Protein AF-A0A969DWD5-F1 (afdb_monomer)

Radius of gyration: 22.66 Å; Cα contacts (8 Å, |Δi|>4): 301; chains: 1; bounding box: 68×33×60 Å

Foldseek 3Di:
DCPVQVVVCVVVPDPHDDDDDDQPPPDFLAVCAVVPCQQANCCPPNDDHPPHPPLVVVVSVPLAAAVAEDEQEELAADDDVQLVPLEFFAAEPQCRPPGRLHRPPQQPADPVRHRPDDRCPSNVVVCQAAGATRPNYHYGHSRNRYHYHHYRHDDHPVVVVVVVVD

Mean predicted aligned error: 10.98 Å

pLDDT: mean 84.95, std 15.45, range [41.16, 98.5]

Solvent-accessible surface area (backbone atoms only — not comparable to full-atom values): 9609 Å² total; per-residue (Å²): 120,61,68,61,29,52,52,49,40,76,63,68,83,42,98,71,69,71,66,81,77,86,71,81,82,81,78,75,53,24,75,45,42,86,72,40,35,64,42,59,21,84,30,63,98,78,45,64,61,74,62,47,70,53,40,71,68,46,47,75,76,50,39,65,39,72,88,43,74,46,76,46,80,27,51,9,38,68,92,43,82,53,42,70,77,34,60,48,84,30,37,15,80,93,36,79,88,81,31,44,2,41,57,83,79,61,59,40,50,48,100,85,68,48,77,75,44,77,72,52,64,24,37,52,53,49,34,51,45,24,11,34,70,70,75,63,47,59,43,57,23,73,25,41,36,34,27,35,31,21,26,17,71,64,74,56,71,80,57,53,60,61,66,73,73,113

Nearest PDB structures (foldseek):
  8ehe-assembly1_A  TM=8.594E-01  e=5.662E-14  Tannerella forsythia
  3vv3-assembly1_A  TM=7.202E-01  e=2.078E-08  Pseudoalteromonas sp. SM9913
  7w2a-assembly2_B  TM=7.228E-01  e=7.197E-08  Burkholderia gladioli pv. gladioli
  3lpc-assembly1_A  TM=7.502E-01  e=2.799E-06  Dichelobacter nodosus
  3lpd-assembly1_A  TM=7.245E-01  e=2.019E-06  Dichelobacter nodosus VCS1703A

Secondary structure (DSSP, 8-state):
-HHHHHHHHHTTS-S---------------TTGGG-TTT--SSGGGPPTT-S--HHHHHTT----TT-EEEEEES-----GGGTT-B---B-TTSTTT--SS-----EE-TTS-EEE-S-HHHHHHHHHHPPSSSSSS---SSTTSEEEEEE-PPPHHHHHHHTT-

Structure (mmCIF, N/CA/C/O backbone):
data_AF-A0A969DWD5-F1
#
_entry.id   AF-A0A969DWD5-F1
#
loop_
_atom_site.group_PDB
_atom_site.id
_atom_site.type_symbol
_atom_site.label_atom_id
_atom_site.label_alt_id
_atom_site.label_comp_id
_atom_site.label_asym_id
_atom_site.label_entity_id
_atom_site.label_seq_id
_atom_site.pdbx_PDB_ins_code
_atom_site.Cartn_x
_atom_site.Cartn_y
_atom_site.Cartn_z
_atom_site.occupancy
_atom_site.B_iso_or_equiv
_atom_site.auth_seq_id
_atom_site.auth_comp_id
_atom_site.auth_asym_id
_atom_site.auth_atom_id
_atom_site.pdbx_PDB_model_num
ATOM 1 N N . MET A 1 1 ? -23.999 -13.799 18.480 1.00 55.19 1 MET A N 1
ATOM 2 C CA . MET A 1 1 ? -23.892 -12.365 18.829 1.00 55.19 1 MET A CA 1
ATOM 3 C C . MET A 1 1 ? -25.252 -11.666 18.906 1.00 55.19 1 MET A C 1
ATOM 5 O O . MET A 1 1 ? -25.492 -10.986 19.887 1.00 55.19 1 MET A O 1
ATOM 9 N N . PHE A 1 2 ? -26.191 -11.904 17.980 1.00 71.50 2 PHE A N 1
ATOM 10 C CA . PHE A 1 2 ? -27.526 -11.264 17.999 1.00 71.50 2 PHE A CA 1
ATOM 11 C C . PHE A 1 2 ? -28.525 -11.796 19.044 1.00 71.50 2 PHE A C 1
ATOM 13 O O . PHE A 1 2 ? -29.460 -11.099 19.416 1.00 71.50 2 PHE A O 1
ATOM 20 N N . ALA A 1 3 ? -28.330 -13.013 19.562 1.00 79.44 3 ALA A N 1
ATOM 21 C CA . ALA A 1 3 ? -29.320 -13.671 20.423 1.00 79.44 3 ALA A CA 1
ATOM 22 C C . ALA A 1 3 ? -29.607 -12.937 21.751 1.00 79.44 3 ALA A C 1
ATOM 24 O O . ALA A 1 3 ? -30.709 -13.049 22.279 1.00 79.44 3 ALA A O 1
ATOM 25 N N . ILE A 1 4 ? -28.633 -12.203 22.300 1.00 79.88 4 ILE A N 1
ATOM 26 C CA . ILE A 1 4 ? -28.812 -11.448 23.552 1.00 79.88 4 ILE A CA 1
ATOM 27 C C . ILE A 1 4 ? -29.551 -10.132 23.288 1.00 79.88 4 ILE A C 1
ATOM 29 O O . ILE A 1 4 ? -30.488 -9.819 24.013 1.00 79.88 4 ILE A O 1
ATOM 33 N N . SER A 1 5 ? -29.190 -9.409 22.223 1.00 82.69 5 SER A N 1
ATOM 34 C CA . SER A 1 5 ? -29.903 -8.194 21.806 1.00 82.69 5 SER A CA 1
ATOM 35 C C . SER A 1 5 ? -31.365 -8.507 21.465 1.00 82.69 5 SER A C 1
ATOM 37 O O . SER A 1 5 ? -32.258 -7.860 22.001 1.00 82.69 5 SER A O 1
ATOM 39 N N . ASN A 1 6 ? -31.637 -9.584 20.720 1.00 83.94 6 ASN A N 1
ATOM 40 C CA . ASN A 1 6 ? -33.016 -9.996 20.440 1.00 83.94 6 ASN A CA 1
ATOM 41 C C . ASN A 1 6 ? -33.793 -10.303 21.725 1.00 83.94 6 ASN A C 1
ATOM 43 O O . ASN A 1 6 ? -34.888 -9.789 21.901 1.00 83.94 6 ASN A O 1
ATOM 47 N N . LYS A 1 7 ? -33.206 -11.049 22.673 1.00 88.81 7 LYS A N 1
ATOM 48 C CA . LYS A 1 7 ? -33.862 -11.340 23.960 1.00 88.81 7 LYS A CA 1
ATOM 49 C C . LYS A 1 7 ? -34.177 -10.089 24.783 1.00 88.81 7 LYS A C 1
ATOM 51 O O . LYS A 1 7 ? -35.196 -10.060 25.463 1.00 88.81 7 LYS A O 1
ATOM 56 N N . ILE A 1 8 ? -33.306 -9.081 24.762 1.00 84.88 8 ILE A N 1
ATOM 57 C CA . ILE A 1 8 ? -33.514 -7.829 25.503 1.00 84.88 8 ILE A CA 1
ATOM 58 C C . ILE A 1 8 ? -34.609 -6.994 24.833 1.00 84.88 8 ILE A C 1
ATOM 60 O O . ILE A 1 8 ? -35.499 -6.510 25.527 1.00 84.88 8 ILE A O 1
ATOM 64 N N . TYR A 1 9 ? -34.605 -6.887 23.503 1.00 86.94 9 TYR A N 1
ATOM 65 C CA . TYR A 1 9 ? -35.670 -6.213 22.759 1.00 86.94 9 TYR A CA 1
ATOM 66 C C . TYR A 1 9 ? -37.031 -6.906 22.948 1.00 86.94 9 TYR A C 1
ATOM 68 O O . TYR A 1 9 ? -38.015 -6.274 23.321 1.00 86.94 9 TYR A O 1
ATOM 76 N N . GLU A 1 10 ? -37.070 -8.231 22.793 1.00 91.19 10 GLU A N 1
ATOM 77 C CA . GLU A 1 10 ? -38.278 -9.054 22.947 1.00 91.19 10 GLU A CA 1
ATOM 78 C C . GLU A 1 10 ? -38.818 -9.080 24.388 1.00 91.19 10 GLU A C 1
ATOM 80 O O . GLU A 1 10 ? -39.974 -9.437 24.603 1.00 91.19 10 GLU A O 1
ATOM 85 N N . SER A 1 11 ? -38.019 -8.680 25.385 1.00 92.44 11 SER A N 1
ATOM 86 C CA . SER A 1 11 ? -38.468 -8.588 26.782 1.00 92.44 11 SER A CA 1
ATOM 87 C C . SER A 1 11 ? -39.440 -7.433 27.047 1.00 92.44 11 SER A C 1
ATOM 89 O O . SER A 1 11 ? -40.097 -7.422 28.087 1.00 92.44 11 SER A O 1
ATOM 91 N N . GLY A 1 12 ? -39.510 -6.444 26.147 1.00 89.62 12 GLY A N 1
ATOM 92 C CA . GLY A 1 12 ? -40.329 -5.238 26.315 1.00 89.62 12 GLY A CA 1
ATOM 93 C C . GLY A 1 12 ? -39.816 -4.255 27.376 1.00 89.62 12 GLY A C 1
ATOM 94 O O . GLY A 1 12 ? -40.478 -3.258 27.651 1.00 89.62 12 GLY A O 1
ATOM 95 N N . LEU A 1 13 ? -38.647 -4.511 27.975 1.00 90.56 13 LEU A N 1
ATOM 96 C CA . LEU A 1 13 ? -38.032 -3.638 28.985 1.00 90.56 13 LEU A CA 1
ATOM 97 C C . LEU A 1 13 ? -37.321 -2.417 28.386 1.00 90.56 13 LEU A C 1
ATOM 99 O O . LEU A 1 13 ? -36.969 -1.496 29.120 1.00 90.56 13 LEU A O 1
ATOM 103 N N . VAL A 1 14 ? -37.083 -2.413 27.074 1.00 84.06 14 VAL A N 1
ATOM 104 C CA . VAL A 1 14 ? -36.405 -1.331 26.353 1.00 84.06 14 VAL A CA 1
ATOM 105 C C . VAL A 1 14 ? -37.133 -1.034 25.048 1.00 84.06 14 VAL A C 1
ATOM 107 O O . VAL A 1 14 ? -37.646 -1.939 24.396 1.00 84.06 14 VAL A O 1
ATOM 110 N N . GLU A 1 15 ? -37.147 0.235 24.646 1.00 84.38 15 GLU A N 1
ATOM 111 C CA . GLU A 1 15 ? -37.689 0.659 23.348 1.00 84.38 15 GLU A CA 1
ATOM 112 C C . GLU A 1 15 ? -36.761 0.259 22.188 1.00 84.38 15 GLU A C 1
ATOM 114 O O . GLU A 1 15 ? -37.219 -0.048 21.087 1.00 84.38 15 GLU A O 1
ATOM 119 N N . TRP A 1 16 ? -35.448 0.198 22.445 1.00 77.25 16 TRP A N 1
ATOM 120 C CA . TRP A 1 16 ? -34.454 -0.238 21.471 1.00 77.25 16 TRP A CA 1
ATOM 121 C C . TRP A 1 16 ? -33.222 -0.856 22.140 1.00 77.25 16 TRP A C 1
ATOM 123 O O . TRP A 1 16 ? -32.833 -0.456 23.237 1.00 77.25 16 TRP A O 1
ATOM 133 N N . CYS A 1 17 ? -32.579 -1.810 21.465 1.00 81.12 17 CYS A N 1
ATOM 134 C CA . CYS A 1 17 ? -31.216 -2.233 21.779 1.00 81.12 17 CYS A CA 1
ATOM 135 C C . CYS A 1 17 ? -30.510 -2.716 20.507 1.00 81.12 17 CYS A C 1
ATOM 137 O O . CYS A 1 17 ? -31.148 -3.277 19.617 1.00 81.12 17 CYS A O 1
ATOM 139 N N . HIS A 1 18 ? -29.196 -2.525 20.440 1.00 74.12 18 HIS A N 1
ATOM 140 C CA . HIS A 1 18 ? -28.342 -3.111 19.411 1.00 74.12 18 HIS A CA 1
ATOM 141 C C . HIS A 1 18 ? -27.288 -4.004 20.068 1.00 74.12 18 HIS A C 1
ATOM 143 O O . HIS A 1 18 ? -26.920 -3.772 21.223 1.00 74.12 18 HIS A O 1
ATOM 149 N N . PRO A 1 19 ? -26.775 -5.022 19.362 1.00 72.88 19 PRO A N 1
ATOM 150 C CA . PRO A 1 19 ? -25.557 -5.684 19.792 1.00 72.88 19 PRO A CA 1
ATOM 151 C C . PRO A 1 19 ? -24.426 -4.654 19.860 1.00 72.88 19 PRO A C 1
ATOM 153 O O . PRO A 1 19 ? -24.220 -3.879 18.923 1.00 72.88 19 PRO A O 1
ATOM 156 N N . ASP A 1 20 ? -23.710 -4.646 20.978 1.00 64.62 20 ASP A N 1
ATOM 157 C CA . ASP A 1 20 ? -22.438 -3.946 21.073 1.00 64.62 20 ASP A CA 1
ATOM 158 C C . ASP A 1 20 ? -21.360 -4.842 20.455 1.00 64.62 20 ASP A C 1
ATOM 160 O O . ASP A 1 20 ? -21.254 -6.031 20.787 1.00 64.62 20 ASP A O 1
ATOM 164 N N . MET A 1 21 ? -20.625 -4.311 19.481 1.00 69.19 21 MET A N 1
ATOM 165 C CA . MET A 1 21 ? -19.559 -5.054 18.822 1.00 69.19 21 MET A CA 1
ATOM 166 C C . MET A 1 21 ? -18.267 -4.765 19.570 1.00 69.19 21 MET A C 1
ATOM 168 O O . MET A 1 21 ? -17.718 -3.673 19.471 1.00 69.19 21 MET A O 1
ATOM 172 N N . ALA A 1 22 ? -17.764 -5.761 20.300 1.00 58.62 22 ALA A N 1
ATOM 173 C CA . ALA A 1 22 ? -16.390 -5.720 20.770 1.00 58.62 22 ALA A CA 1
ATOM 174 C C . ALA A 1 22 ? -15.479 -5.677 19.538 1.00 58.62 22 ALA A C 1
ATOM 176 O O . ALA A 1 22 ? -15.332 -6.678 18.835 1.00 58.62 22 ALA A O 1
ATOM 177 N N . LEU A 1 23 ? -14.911 -4.507 19.257 1.00 54.50 23 LEU A N 1
ATOM 178 C CA . LEU A 1 23 ? -13.866 -4.375 18.257 1.00 54.50 23 LEU A CA 1
ATOM 179 C C . LEU A 1 23 ? -12.582 -4.939 18.877 1.00 54.50 23 LEU A C 1
ATOM 181 O O . LEU A 1 23 ? -12.149 -4.431 19.917 1.00 54.50 23 LEU A O 1
ATOM 185 N N . PRO A 1 24 ? -11.981 -6.003 18.314 1.00 55.31 24 PRO A N 1
ATOM 186 C CA . PRO A 1 24 ? -10.651 -6.401 18.736 1.00 55.31 24 PRO A CA 1
ATOM 187 C C . PRO A 1 24 ? -9.720 -5.206 18.524 1.00 55.31 24 PRO A C 1
ATOM 189 O O . PRO A 1 24 ? -9.639 -4.645 17.431 1.00 55.31 24 PRO A O 1
ATOM 192 N N . VAL A 1 25 ? -9.041 -4.790 19.590 1.00 52.59 25 VAL A N 1
ATOM 193 C CA . VAL A 1 25 ? -7.939 -3.841 19.472 1.00 52.59 25 VAL A CA 1
ATOM 194 C C . VAL A 1 25 ? -6.791 -4.606 18.825 1.00 52.59 25 VAL A C 1
ATOM 196 O O . VAL A 1 25 ? -6.075 -5.354 19.487 1.00 52.59 25 VAL A O 1
ATOM 199 N N . GLU A 1 26 ? -6.657 -4.459 17.513 1.00 59.56 26 GLU A N 1
ATOM 200 C CA . GLU A 1 26 ? -5.504 -4.943 16.762 1.00 59.56 26 GLU A CA 1
ATOM 201 C C . GLU A 1 26 ? -4.277 -4.129 17.182 1.00 59.56 26 GLU A C 1
ATOM 203 O O . GLU A 1 26 ? -4.074 -2.990 16.756 1.00 59.56 26 GLU A O 1
ATOM 208 N N . THR A 1 27 ? -3.448 -4.701 18.052 1.00 64.75 27 THR A N 1
ATOM 209 C CA . THR A 1 27 ? -2.136 -4.131 18.353 1.00 64.75 27 THR A CA 1
ATOM 210 C C . THR A 1 27 ? -1.212 -4.391 17.171 1.00 64.75 27 THR A C 1
ATOM 212 O O . THR A 1 27 ? -0.884 -5.542 16.888 1.00 64.75 27 THR A O 1
ATOM 215 N N . SER A 1 28 ? -0.796 -3.327 16.486 1.00 77.81 28 SER A N 1
ATOM 216 C CA . SER A 1 28 ? 0.191 -3.419 15.409 1.00 77.81 28 SER A CA 1
ATOM 217 C C . SER A 1 28 ? 1.565 -3.829 15.933 1.00 77.81 28 SER A C 1
ATOM 219 O O . SER A 1 28 ? 2.021 -3.276 16.935 1.00 77.81 28 SER A O 1
ATOM 221 N N . ASN A 1 29 ? 2.235 -4.754 15.239 1.00 90.50 29 ASN A N 1
ATOM 222 C CA . ASN A 1 29 ? 3.664 -5.028 15.430 1.00 90.50 29 ASN A CA 1
ATOM 223 C C . ASN A 1 29 ? 4.554 -4.323 14.380 1.00 90.50 29 ASN A C 1
ATOM 225 O O . ASN A 1 29 ? 5.774 -4.471 14.432 1.00 90.50 29 ASN A O 1
ATOM 229 N N . ASP A 1 30 ? 3.958 -3.543 13.470 1.00 95.88 30 ASP A N 1
ATOM 230 C CA . ASP A 1 30 ? 4.668 -2.837 12.402 1.00 95.88 30 ASP A CA 1
ATOM 231 C C . ASP A 1 30 ? 5.347 -1.578 12.989 1.00 95.88 30 ASP A C 1
ATOM 233 O O . ASP A 1 30 ? 4.659 -0.665 13.471 1.00 95.88 30 ASP A O 1
ATOM 237 N N . PRO A 1 31 ? 6.691 -1.500 13.002 1.00 96.25 31 PRO A N 1
ATOM 238 C CA . PRO A 1 31 ? 7.446 -0.547 13.817 1.00 96.25 31 PRO A CA 1
ATOM 239 C C . PRO A 1 31 ? 7.245 0.919 13.422 1.00 96.25 31 PRO A C 1
ATOM 241 O O . PRO A 1 31 ? 7.406 1.801 14.268 1.00 96.25 31 PRO A O 1
ATOM 244 N N . LEU A 1 32 ? 6.902 1.202 12.162 1.00 96.50 32 LEU A N 1
ATOM 245 C CA . LEU A 1 32 ? 6.721 2.571 11.673 1.00 96.50 32 LEU A CA 1
ATOM 246 C C . LEU A 1 32 ? 5.250 3.009 11.642 1.00 96.50 32 LEU A C 1
ATOM 248 O O . LEU A 1 32 ? 4.982 4.190 11.423 1.00 96.50 32 LEU A O 1
ATOM 252 N N . TYR A 1 33 ? 4.294 2.120 11.938 1.00 95.69 33 TYR A N 1
ATOM 253 C CA . TYR A 1 33 ? 2.872 2.475 11.994 1.00 95.69 33 TYR A CA 1
ATOM 254 C C . TYR A 1 33 ? 2.547 3.654 12.932 1.00 95.69 33 TYR A C 1
ATOM 256 O O . TYR A 1 33 ? 1.789 4.535 12.519 1.00 95.69 33 TYR A O 1
ATOM 264 N N . PRO A 1 34 ? 3.163 3.791 14.127 1.00 93.88 34 PRO A N 1
ATOM 265 C CA . PRO A 1 34 ? 2.938 4.961 14.983 1.00 93.88 34 PRO A CA 1
ATOM 266 C C . PRO A 1 34 ? 3.284 6.312 14.326 1.00 93.88 34 PRO A C 1
ATOM 268 O O . PRO A 1 34 ? 2.822 7.361 14.775 1.00 93.88 34 PRO A O 1
ATOM 271 N N . GLN A 1 35 ? 4.090 6.310 13.258 1.00 94.75 35 GLN A N 1
ATOM 272 C CA . GLN A 1 35 ? 4.475 7.511 12.511 1.00 94.75 35 GLN A CA 1
ATOM 273 C C . GLN A 1 35 ? 3.495 7.845 11.368 1.00 94.75 35 GLN A C 1
ATOM 275 O O . GLN A 1 35 ? 3.534 8.956 10.836 1.00 94.75 35 GLN A O 1
ATOM 280 N N . GLN A 1 36 ? 2.593 6.929 10.997 1.00 96.06 36 GLN A N 1
ATOM 281 C CA . GLN A 1 36 ? 1.666 7.076 9.869 1.00 96.06 36 GLN A CA 1
ATOM 282 C C . GLN A 1 36 ? 0.392 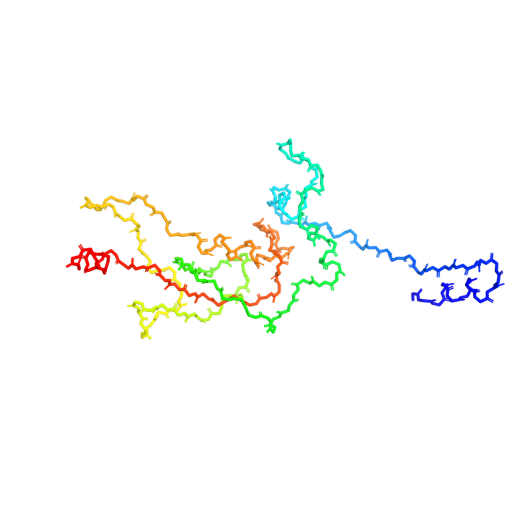7.835 10.259 1.00 96.06 36 GLN A C 1
ATOM 284 O O . GLN A 1 36 ? -0.715 7.298 10.242 1.00 96.06 36 GLN A O 1
ATOM 289 N N . TYR A 1 37 ? 0.554 9.121 10.573 1.00 96.50 37 TYR A N 1
ATOM 290 C CA . TYR A 1 37 ? -0.539 10.007 10.994 1.00 96.50 37 TYR A CA 1
ATOM 291 C C . TYR A 1 37 ? -1.715 10.056 10.016 1.00 96.50 37 TYR A C 1
ATOM 293 O O . TYR A 1 37 ? -2.843 10.246 10.436 1.00 96.50 37 TYR A O 1
ATOM 301 N N . TYR A 1 38 ? -1.480 9.856 8.720 1.00 96.69 38 TYR A N 1
ATOM 302 C CA . TYR A 1 38 ? -2.542 9.858 7.717 1.00 96.69 38 TYR A CA 1
ATOM 303 C C . TYR A 1 38 ? -3.495 8.657 7.839 1.00 96.69 38 TYR A C 1
ATOM 305 O O . TYR A 1 38 ? -4.622 8.749 7.361 1.00 96.69 38 TYR A O 1
ATOM 313 N N . LEU A 1 39 ? -3.066 7.551 8.463 1.00 96.94 39 LEU A N 1
ATOM 314 C CA . LEU A 1 39 ? -3.911 6.379 8.729 1.00 96.94 39 LEU A CA 1
ATOM 315 C C . LEU A 1 39 ? -4.657 6.518 10.054 1.00 96.94 39 LEU A C 1
ATOM 317 O O . LEU A 1 39 ? -5.848 6.229 10.111 1.00 96.94 39 LEU A O 1
ATOM 321 N N . ASN A 1 40 ? -3.937 6.938 11.097 1.00 95.94 40 ASN A N 1
ATOM 322 C CA . ASN A 1 40 ? -4.448 7.103 12.452 1.00 95.94 40 ASN A CA 1
ATOM 323 C C . ASN A 1 40 ? -3.666 8.212 13.170 1.00 95.94 40 ASN A C 1
ATOM 325 O O . ASN A 1 40 ? -2.490 8.047 13.524 1.00 95.94 40 ASN A O 1
ATOM 329 N N . ASN A 1 41 ? -4.309 9.355 13.370 1.00 96.50 41 ASN A N 1
ATOM 330 C CA . ASN A 1 41 ? -3.708 10.529 13.972 1.00 96.50 41 ASN A CA 1
ATOM 331 C C . ASN A 1 41 ? -4.109 10.626 15.442 1.00 96.50 41 ASN A C 1
ATOM 333 O O . ASN A 1 41 ? -5.190 11.104 15.776 1.00 96.50 41 ASN A O 1
ATOM 337 N N . THR A 1 42 ? -3.194 10.244 16.328 1.00 94.75 42 THR A N 1
ATOM 338 C CA . THR A 1 42 ? -3.359 10.342 17.783 1.00 94.75 42 THR A CA 1
ATOM 339 C C . THR A 1 42 ? -2.762 11.635 18.357 1.00 94.75 42 THR A C 1
ATOM 341 O O . THR A 1 42 ? -2.452 11.702 19.548 1.00 94.75 42 THR A O 1
ATOM 344 N N . GLY A 1 43 ? -2.500 12.644 17.516 1.00 94.56 43 GLY A N 1
ATOM 345 C CA . GLY A 1 43 ? -1.792 13.875 17.886 1.00 94.56 43 GLY A CA 1
ATOM 346 C C . GLY A 1 43 ? -0.262 13.761 17.866 1.00 94.56 43 GLY A C 1
ATOM 347 O O . GLY A 1 43 ? 0.436 14.586 18.463 1.00 94.56 43 GLY A O 1
ATOM 348 N N . GLN A 1 44 ? 0.289 12.745 17.194 1.00 91.62 44 GLN A N 1
ATOM 349 C CA . GLN A 1 44 ? 1.735 12.590 17.034 1.00 91.62 44 GLN A CA 1
ATOM 350 C C . GLN A 1 44 ? 2.352 13.819 16.351 1.00 91.62 44 GLN A C 1
ATOM 352 O O . GLN A 1 44 ? 1.736 14.467 15.505 1.00 91.62 44 GLN A O 1
ATOM 357 N N . ASN A 1 45 ? 3.587 14.154 16.734 1.00 89.50 45 ASN A N 1
ATOM 358 C CA . ASN A 1 45 ? 4.341 15.293 16.196 1.00 89.50 45 ASN A CA 1
ATOM 359 C C . ASN A 1 45 ? 3.618 16.656 16.291 1.00 89.50 45 ASN A C 1
ATOM 361 O O . ASN A 1 45 ? 3.920 17.566 15.524 1.00 89.50 45 ASN A O 1
ATOM 365 N N . GLY A 1 46 ? 2.675 16.815 17.230 1.00 93.19 46 GLY A N 1
ATOM 366 C CA . GLY A 1 46 ? 1.924 18.061 17.416 1.00 93.19 46 GLY A CA 1
ATOM 367 C C . GLY A 1 46 ? 0.766 18.258 16.431 1.00 93.19 46 GLY A C 1
ATOM 368 O O . GLY A 1 46 ? 0.257 19.373 16.315 1.00 93.19 46 GLY A O 1
ATOM 369 N N . GLY A 1 47 ? 0.351 17.203 15.722 1.00 92.69 47 GLY A N 1
ATOM 370 C CA . GLY A 1 47 ? -0.849 17.215 14.887 1.00 92.69 47 GLY A CA 1
ATOM 371 C C . GLY A 1 47 ? -2.146 17.342 15.696 1.00 92.69 47 GLY A C 1
ATOM 372 O O . GLY A 1 47 ? -2.179 17.149 16.911 1.00 92.69 47 GLY A O 1
ATOM 373 N N . THR A 1 48 ? -3.246 17.665 15.014 1.00 96.31 48 THR A N 1
ATOM 374 C CA . THR A 1 48 ? -4.588 17.621 15.614 1.00 96.31 48 THR A CA 1
ATOM 375 C C . THR A 1 48 ? -5.122 16.196 15.567 1.00 96.31 48 THR A C 1
ATOM 377 O O . THR A 1 48 ? -5.199 15.611 14.490 1.00 96.31 48 THR A O 1
ATOM 380 N N . ASN A 1 49 ? -5.495 15.665 16.731 1.00 96.25 49 ASN A N 1
ATOM 381 C CA . ASN A 1 49 ? -6.074 14.331 16.882 1.00 96.25 49 ASN A CA 1
ATOM 382 C C . ASN A 1 49 ? -7.263 14.112 15.927 1.00 96.25 49 ASN A C 1
ATOM 384 O O . ASN A 1 49 ? -8.077 15.023 15.756 1.00 96.25 49 ASN A O 1
ATOM 388 N N . ASN A 1 50 ? -7.384 12.904 15.369 1.00 94.88 50 ASN A N 1
ATOM 389 C CA . ASN A 1 50 ? -8.493 12.468 14.510 1.00 94.88 50 ASN A CA 1
ATOM 390 C C . ASN A 1 50 ? -8.616 13.220 13.165 1.00 94.88 50 ASN A C 1
ATOM 392 O O . ASN A 1 50 ? -9.679 13.230 12.538 1.00 94.88 50 ASN A O 1
ATOM 396 N N . ILE A 1 51 ? -7.547 13.892 12.722 1.00 96.94 51 ILE A N 1
ATOM 397 C CA . ILE A 1 51 ? -7.430 14.406 11.352 1.00 96.94 51 ILE A CA 1
ATOM 398 C C . ILE A 1 51 ? -6.616 13.394 10.539 1.00 96.94 51 ILE A C 1
ATOM 400 O O . ILE A 1 51 ? -5.391 13.505 10.439 1.00 96.94 51 ILE A O 1
ATOM 404 N N . ASP A 1 52 ? -7.320 12.394 10.011 1.00 97.38 52 ASP A N 1
ATOM 405 C CA . ASP A 1 52 ? -6.817 11.242 9.254 1.00 97.38 52 ASP A CA 1
ATOM 406 C C . ASP A 1 52 ? -7.946 10.630 8.391 1.00 97.38 52 ASP A C 1
ATOM 408 O O . ASP A 1 52 ? -9.020 11.222 8.246 1.00 97.38 52 ASP A O 1
ATOM 412 N N . ILE A 1 53 ? -7.700 9.472 7.767 1.00 97.56 53 ILE A N 1
ATOM 413 C CA . ILE A 1 53 ? -8.694 8.775 6.930 1.00 97.56 53 ILE A CA 1
ATOM 414 C C . ILE A 1 53 ? -9.568 7.766 7.698 1.00 97.56 53 ILE A C 1
ATOM 416 O O . ILE A 1 53 ? -10.363 7.074 7.064 1.00 97.56 53 ILE A O 1
ATOM 420 N N . ASN A 1 54 ? -9.436 7.667 9.026 1.00 96.81 54 ASN A N 1
ATOM 421 C CA . ASN A 1 54 ? -10.054 6.644 9.881 1.00 96.81 54 ASN A CA 1
ATOM 422 C C . ASN A 1 54 ? -9.781 5.217 9.363 1.00 96.81 54 ASN A C 1
ATOM 424 O O . ASN A 1 54 ? -10.691 4.407 9.146 1.00 96.81 54 ASN A O 1
ATOM 428 N N . ALA A 1 55 ? -8.508 4.925 9.063 1.00 96.69 55 ALA A N 1
ATOM 429 C CA . ALA A 1 55 ? -8.118 3.635 8.497 1.00 96.69 55 ALA A CA 1
ATOM 430 C C . ALA A 1 55 ? -8.382 2.450 9.453 1.00 96.69 55 ALA A C 1
ATOM 432 O O . ALA A 1 55 ? -8.904 1.440 8.977 1.00 96.69 55 ALA A O 1
ATOM 433 N N . PRO A 1 56 ? -8.099 2.533 10.774 1.00 94.75 56 PRO A N 1
ATOM 434 C CA . PRO A 1 56 ? -8.413 1.460 11.722 1.00 94.75 56 PRO A CA 1
ATOM 435 C C . PRO A 1 56 ? -9.884 1.041 11.716 1.00 94.75 56 PRO A C 1
ATOM 437 O O . PRO A 1 56 ? -10.192 -0.152 11.711 1.00 94.75 56 PRO A O 1
ATOM 440 N N . GLU A 1 57 ? -10.787 2.015 11.665 1.00 94.56 57 GLU A N 1
ATOM 441 C CA . GLU A 1 57 ? -12.229 1.811 11.608 1.00 94.56 57 GLU A CA 1
ATOM 442 C C . GLU A 1 57 ? -12.631 1.137 10.293 1.00 94.56 57 GLU A C 1
ATOM 444 O O . GLU A 1 57 ? -13.428 0.198 10.291 1.00 94.56 57 GLU A O 1
ATOM 449 N N . ALA A 1 58 ? -12.046 1.564 9.169 1.00 95.06 58 ALA A N 1
ATOM 450 C CA . ALA A 1 58 ? -12.276 0.936 7.872 1.00 95.06 58 ALA A CA 1
ATOM 451 C C . ALA A 1 58 ? -11.762 -0.516 7.829 1.00 95.06 58 ALA A C 1
ATOM 453 O O . ALA A 1 58 ? -12.444 -1.398 7.302 1.00 95.06 58 ALA A O 1
ATOM 454 N N . TRP A 1 59 ? -10.604 -0.799 8.431 1.00 95.81 59 TRP A N 1
ATOM 455 C CA . TRP A 1 59 ? -10.022 -2.145 8.479 1.00 95.81 59 TRP A CA 1
ATOM 456 C C . TRP A 1 59 ? -10.829 -3.133 9.317 1.00 95.81 59 TRP A C 1
ATOM 458 O O . TRP A 1 59 ? -10.764 -4.333 9.046 1.00 95.81 59 TRP A O 1
ATOM 468 N N . ALA A 1 60 ? -11.628 -2.651 10.274 1.00 92.56 60 ALA A N 1
ATOM 469 C CA . ALA A 1 60 ? -12.604 -3.481 10.977 1.00 92.56 60 ALA A CA 1
ATOM 470 C C . ALA A 1 60 ? -13.728 -3.989 10.050 1.00 92.56 60 ALA A C 1
ATOM 472 O O . ALA A 1 60 ? -14.391 -4.975 10.369 1.00 92.56 60 ALA A O 1
ATOM 473 N N . ILE A 1 61 ? -13.934 -3.337 8.898 1.00 95.00 61 ILE A N 1
ATOM 474 C CA . ILE A 1 61 ? -14.879 -3.754 7.854 1.00 95.00 61 ILE A CA 1
ATOM 475 C C . ILE A 1 61 ? -14.160 -4.602 6.796 1.00 95.00 61 ILE A C 1
ATOM 477 O O . ILE A 1 61 ? -14.612 -5.698 6.465 1.00 95.00 61 ILE A O 1
ATOM 481 N N . THR A 1 62 ? -13.056 -4.102 6.232 1.00 95.12 62 THR A N 1
ATOM 482 C CA . THR A 1 62 ? -12.250 -4.828 5.243 1.00 95.12 62 THR A CA 1
ATOM 483 C C . THR A 1 62 ? -10.830 -4.277 5.135 1.00 95.12 62 THR A C 1
ATOM 485 O O . THR A 1 62 ? -10.593 -3.080 5.251 1.00 95.12 62 THR A O 1
ATOM 488 N N . GLN A 1 63 ? -9.883 -5.158 4.824 1.00 95.44 63 GLN A N 1
ATOM 489 C CA . GLN A 1 63 ? -8.491 -4.824 4.501 1.00 95.44 63 GLN A CA 1
ATOM 490 C C . GLN A 1 63 ? -8.189 -5.004 2.996 1.00 95.44 63 GLN A C 1
ATOM 492 O O . GLN A 1 63 ? -7.035 -5.089 2.572 1.00 95.44 63 GLN A O 1
ATOM 497 N N . GLY A 1 64 ? -9.241 -5.096 2.175 1.00 95.06 64 GLY A N 1
ATOM 498 C CA . GLY A 1 64 ? -9.157 -5.487 0.770 1.00 95.06 64 GLY A CA 1
ATOM 499 C C . GLY A 1 64 ? -9.040 -7.003 0.582 1.00 95.06 64 GLY A C 1
ATOM 500 O O . GLY A 1 64 ? -9.104 -7.779 1.539 1.00 95.06 64 GLY A O 1
ATOM 501 N N . CYS A 1 65 ? -8.863 -7.424 -0.669 1.00 96.31 65 CYS A N 1
ATOM 502 C CA . CYS A 1 65 ? -8.645 -8.816 -1.056 1.00 96.31 65 CYS A CA 1
ATOM 503 C C . CYS A 1 65 ? -7.784 -8.909 -2.323 1.00 96.31 65 CYS A C 1
ATOM 505 O O . CYS A 1 65 ? -7.616 -7.930 -3.055 1.00 96.31 65 CYS A O 1
ATOM 507 N N . ASP A 1 66 ? -7.296 -10.112 -2.609 1.00 96.19 66 ASP A N 1
ATOM 508 C CA . ASP A 1 66 ? -6.427 -10.421 -3.749 1.00 96.19 66 ASP A CA 1
ATOM 509 C C . ASP A 1 66 ? -7.116 -10.286 -5.123 1.00 96.19 66 ASP A C 1
ATOM 511 O O . ASP A 1 66 ? -6.455 -10.229 -6.162 1.00 96.19 66 ASP A O 1
ATOM 515 N N . GLN A 1 67 ? -8.446 -10.183 -5.144 1.00 97.38 67 GLN A N 1
ATOM 516 C CA . GLN A 1 67 ? -9.224 -9.931 -6.356 1.00 97.38 67 GLN A CA 1
ATOM 517 C C . GLN A 1 67 ? -9.163 -8.460 -6.797 1.00 97.38 67 GLN A C 1
ATOM 519 O O . GLN A 1 67 ? -9.462 -8.156 -7.954 1.00 97.38 67 GLN A O 1
ATOM 524 N N . ILE A 1 68 ? -8.770 -7.545 -5.904 1.00 97.69 68 ILE A N 1
ATOM 525 C CA . ILE A 1 68 ? -8.624 -6.120 -6.208 1.00 97.69 68 ILE A CA 1
ATOM 526 C C . ILE A 1 68 ? -7.206 -5.868 -6.714 1.00 97.69 68 ILE A C 1
ATOM 528 O O . ILE A 1 68 ? -6.225 -6.137 -6.022 1.00 97.69 68 ILE A O 1
ATOM 532 N N . ARG A 1 69 ? -7.107 -5.312 -7.924 1.00 97.94 69 ARG A N 1
ATOM 533 C CA . ARG A 1 69 ? -5.843 -4.894 -8.538 1.00 97.94 69 ARG A CA 1
ATOM 534 C C . ARG A 1 69 ? -5.806 -3.381 -8.648 1.00 97.94 69 ARG A C 1
ATOM 536 O O . ARG A 1 69 ? -6.725 -2.789 -9.210 1.00 97.94 69 ARG A O 1
ATOM 543 N N . VAL A 1 70 ? -4.732 -2.776 -8.159 1.00 98.25 70 VAL A N 1
ATOM 544 C CA . VAL A 1 70 ? -4.504 -1.332 -8.253 1.00 98.25 70 VAL A CA 1
ATOM 545 C C . VAL A 1 70 ? -3.244 -1.091 -9.068 1.00 98.25 70 VAL A C 1
ATOM 547 O O . VAL A 1 70 ? -2.181 -1.629 -8.758 1.00 98.25 70 VAL A O 1
ATOM 550 N N . ALA A 1 71 ? -3.378 -0.307 -10.136 1.00 97.62 71 ALA A N 1
ATOM 551 C CA . ALA A 1 71 ? -2.250 0.057 -10.976 1.00 97.62 71 ALA A CA 1
ATOM 552 C C . ALA A 1 71 ? -1.519 1.276 -10.39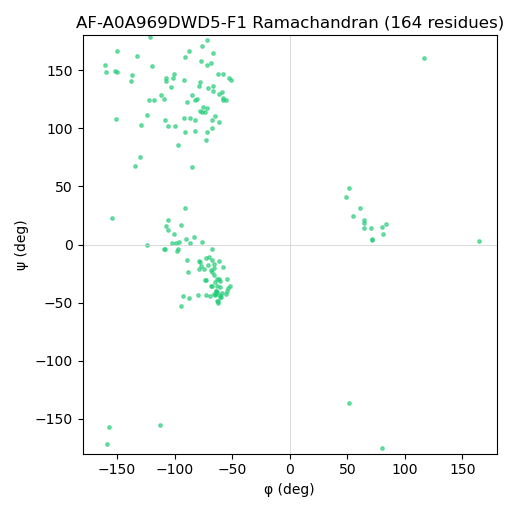8 1.00 97.62 71 ALA A C 1
ATOM 554 O O . ALA A 1 71 ? -2.151 2.298 -10.132 1.00 97.62 71 ALA A O 1
ATOM 555 N N . VAL A 1 72 ? -0.201 1.175 -10.233 1.00 97.19 72 VAL A N 1
ATOM 556 C CA . VAL A 1 72 ? 0.664 2.282 -9.798 1.00 97.19 72 VAL A CA 1
ATOM 557 C C . VAL A 1 72 ? 1.441 2.774 -11.014 1.00 97.19 72 VAL A C 1
ATOM 559 O O . VAL A 1 72 ? 2.375 2.111 -11.461 1.00 97.19 72 VAL A O 1
ATOM 562 N N . LEU A 1 73 ? 1.001 3.900 -11.580 1.00 94.94 73 LEU A N 1
ATOM 563 C CA . LEU A 1 73 ? 1.623 4.551 -12.735 1.00 94.94 73 LEU A CA 1
ATOM 564 C C . LEU A 1 73 ? 2.657 5.555 -12.233 1.00 94.94 73 LEU A C 1
ATOM 566 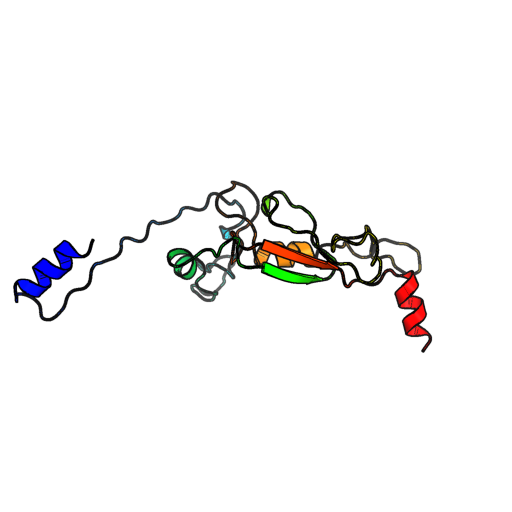O O . LEU A 1 73 ? 2.291 6.665 -11.858 1.00 94.94 73 LEU A O 1
ATOM 570 N N . ASP A 1 74 ? 3.923 5.153 -12.199 1.00 92.44 74 ASP A N 1
ATOM 571 C CA . ASP A 1 74 ? 4.980 5.932 -11.551 1.00 92.44 74 ASP A CA 1
ATOM 572 C C . ASP A 1 74 ? 6.376 5.593 -12.110 1.00 92.44 74 ASP A C 1
ATOM 574 O O . ASP A 1 74 ? 6.492 5.097 -13.228 1.00 92.44 74 ASP A O 1
ATOM 578 N N . ASP A 1 75 ? 7.444 5.843 -11.352 1.00 87.81 75 ASP A N 1
ATOM 579 C CA . ASP A 1 75 ? 8.830 5.484 -11.677 1.00 87.81 75 ASP A CA 1
ATOM 580 C C . ASP A 1 75 ? 9.167 3.988 -11.478 1.00 87.81 75 ASP A C 1
ATOM 582 O O . ASP A 1 75 ? 10.284 3.535 -11.750 1.00 87.81 75 ASP A O 1
ATOM 586 N N . GLY A 1 76 ? 8.162 3.209 -11.077 1.00 91.19 76 GLY A N 1
ATOM 587 C CA . GLY A 1 76 ? 8.189 1.759 -10.953 1.00 91.19 76 GLY A CA 1
ATOM 588 C C . GLY A 1 76 ? 7.992 1.272 -9.520 1.00 91.19 76 GLY A C 1
ATOM 589 O O . GLY A 1 76 ? 8.179 1.996 -8.547 1.00 91.19 76 GLY A O 1
ATOM 590 N N . VAL A 1 77 ? 7.607 0.003 -9.388 1.00 94.00 77 VAL A N 1
ATOM 591 C CA . VAL A 1 77 ? 7.468 -0.664 -8.083 1.00 94.00 77 VAL A CA 1
ATOM 592 C C . VAL A 1 77 ? 8.362 -1.891 -8.072 1.00 94.00 77 VAL A C 1
ATOM 594 O O . VAL A 1 77 ? 8.287 -2.738 -8.964 1.00 94.00 77 VAL A O 1
ATOM 597 N N . GLU A 1 78 ? 9.242 -1.966 -7.082 1.00 90.19 78 GLU A N 1
ATOM 598 C CA . GLU A 1 78 ? 10.080 -3.135 -6.846 1.00 90.19 78 GLU A CA 1
ATOM 599 C C . GLU A 1 78 ? 9.385 -4.167 -5.952 1.00 90.19 78 GLU A C 1
ATOM 601 O O . GLU A 1 78 ? 8.364 -3.903 -5.319 1.00 90.19 78 GLU A O 1
ATOM 606 N N . ASP A 1 79 ? 9.950 -5.368 -5.916 1.00 90.81 79 ASP A N 1
ATOM 607 C CA . ASP A 1 79 ? 9.485 -6.433 -5.034 1.00 90.81 79 ASP A CA 1
ATOM 608 C C . ASP A 1 79 ? 10.090 -6.216 -3.648 1.00 90.81 79 ASP A C 1
ATOM 610 O O . ASP A 1 79 ? 11.259 -6.523 -3.415 1.00 90.81 79 ASP A O 1
ATOM 614 N N . HIS A 1 80 ? 9.315 -5.599 -2.763 1.00 94.38 80 HIS A N 1
ATOM 615 C CA . HIS A 1 80 ? 9.745 -5.256 -1.414 1.00 94.38 80 HIS A CA 1
ATOM 616 C C . HIS A 1 80 ? 9.179 -6.259 -0.404 1.00 94.38 80 HIS A C 1
ATOM 618 O O . HIS A 1 80 ? 8.031 -6.690 -0.529 1.00 94.38 80 HIS A O 1
ATOM 624 N N . GLU A 1 81 ? 9.955 -6.598 0.630 1.00 96.25 81 GLU A N 1
ATOM 625 C CA . GLU A 1 81 ? 9.550 -7.549 1.683 1.00 96.25 81 GLU A CA 1
ATOM 626 C C . GLU A 1 81 ? 8.215 -7.167 2.337 1.00 96.25 81 GLU A C 1
ATOM 628 O O . GLU A 1 81 ? 7.358 -8.018 2.574 1.00 96.25 81 GLU A O 1
ATOM 633 N N . ASP A 1 82 ? 7.991 -5.866 2.516 1.00 97.06 82 ASP A N 1
ATOM 634 C CA . ASP A 1 82 ? 6.763 -5.328 3.099 1.00 97.06 82 ASP A CA 1
ATOM 635 C C . ASP A 1 82 ? 5.535 -5.415 2.164 1.00 97.06 82 ASP A C 1
ATOM 637 O O . ASP A 1 82 ? 4.397 -5.258 2.597 1.00 97.06 82 ASP A O 1
ATOM 641 N N . LEU A 1 83 ? 5.718 -5.737 0.879 1.00 97.06 83 LEU A N 1
ATOM 642 C CA . LEU A 1 83 ? 4.627 -6.004 -0.071 1.00 97.06 83 LEU A CA 1
ATOM 643 C C . LEU A 1 83 ? 4.325 -7.503 -0.233 1.00 97.06 83 LEU A C 1
ATOM 645 O O . LEU A 1 83 ? 3.369 -7.857 -0.922 1.00 97.06 83 LEU A O 1
ATOM 649 N N . ALA A 1 84 ? 5.098 -8.384 0.414 1.00 92.88 84 ALA A N 1
ATOM 650 C CA . ALA A 1 84 ? 4.847 -9.825 0.514 1.00 92.88 84 ALA A CA 1
ATOM 651 C C . ALA A 1 84 ? 4.527 -10.522 -0.830 1.00 92.88 84 ALA A C 1
ATOM 653 O O . ALA A 1 84 ? 3.628 -11.361 -0.909 1.00 92.88 84 ALA A O 1
ATOM 654 N N . GLY A 1 85 ? 5.231 -10.154 -1.907 1.00 94.00 85 GLY A N 1
ATOM 655 C CA . GLY A 1 85 ? 5.046 -10.749 -3.237 1.00 94.00 85 GLY A CA 1
ATOM 656 C C . GLY A 1 85 ? 3.726 -10.386 -3.932 1.00 94.00 85 GLY A C 1
ATOM 657 O O . GLY A 1 85 ? 3.360 -11.020 -4.919 1.00 94.00 85 GLY A O 1
ATOM 658 N N . ARG A 1 86 ? 2.999 -9.369 -3.448 1.00 96.88 86 ARG A N 1
ATOM 659 C CA . ARG A 1 86 ? 1.739 -8.884 -4.050 1.00 96.88 86 ARG A CA 1
ATOM 660 C C . ARG A 1 86 ? 1.952 -7.904 -5.208 1.00 96.88 86 ARG A C 1
ATOM 662 O O . ARG A 1 86 ? 0.989 -7.334 -5.723 1.00 96.88 86 ARG A O 1
ATOM 669 N N . VAL A 1 87 ? 3.203 -7.705 -5.628 1.00 97.06 87 VAL A N 1
ATOM 670 C CA . VAL A 1 87 ? 3.556 -6.942 -6.829 1.00 97.06 87 VAL A CA 1
ATOM 671 C C . VAL A 1 87 ? 3.518 -7.880 -8.032 1.00 97.06 87 VAL A C 1
ATOM 673 O O . VAL A 1 87 ? 4.362 -8.760 -8.194 1.00 97.06 87 VAL A O 1
ATOM 676 N N . LEU A 1 88 ? 2.513 -7.692 -8.881 1.00 96.44 88 LEU A N 1
ATOM 677 C CA . LEU A 1 88 ? 2.312 -8.465 -10.098 1.00 96.44 88 LEU A CA 1
ATOM 678 C C . LEU A 1 88 ? 3.272 -8.034 -11.210 1.00 96.44 88 LEU A C 1
ATOM 680 O O . LEU A 1 88 ? 3.954 -7.012 -11.133 1.00 96.44 88 LEU A O 1
ATOM 684 N N . GLY A 1 89 ? 3.276 -8.817 -12.290 1.00 94.62 89 GLY A N 1
ATOM 685 C CA . GLY A 1 89 ? 3.875 -8.380 -13.541 1.00 94.62 89 GLY A CA 1
ATOM 686 C C . GLY A 1 89 ? 3.170 -7.133 -14.078 1.00 94.62 89 GLY A C 1
ATOM 687 O O . GLY A 1 89 ? 1.939 -7.085 -14.142 1.00 94.62 89 GLY A O 1
ATOM 688 N N . GLY A 1 90 ? 3.963 -6.123 -14.411 1.00 94.12 90 GLY A N 1
ATOM 689 C CA . GLY A 1 90 ? 3.515 -4.808 -14.835 1.00 94.12 90 GLY A CA 1
ATOM 690 C C . GLY A 1 90 ? 3.823 -4.498 -16.293 1.00 94.12 90 GLY A C 1
ATOM 691 O O . GLY A 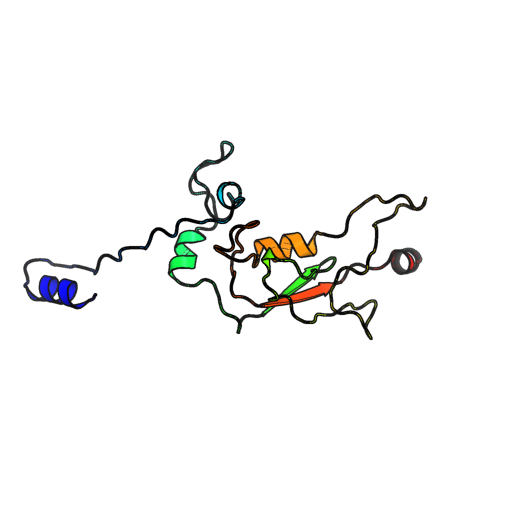1 90 ? 3.985 -5.393 -17.120 1.00 94.12 90 GLY A O 1
ATOM 692 N N . PHE A 1 91 ? 3.926 -3.207 -16.601 1.00 93.38 91 PHE A N 1
ATOM 693 C CA . PHE A 1 91 ? 4.263 -2.725 -17.938 1.00 93.38 91 PHE A CA 1
ATOM 694 C C . PHE A 1 91 ? 5.248 -1.557 -17.890 1.00 93.38 91 PHE A C 1
ATOM 696 O O . PHE A 1 91 ? 5.113 -0.658 -17.063 1.00 93.38 91 PHE A O 1
ATOM 703 N N . THR A 1 92 ? 6.207 -1.538 -18.813 1.00 91.44 92 THR A N 1
ATOM 704 C CA . THR A 1 92 ? 7.075 -0.376 -19.048 1.00 91.44 92 THR A CA 1
ATOM 705 C C . THR A 1 92 ? 6.959 0.030 -20.523 1.00 91.44 92 THR A C 1
ATOM 707 O O . THR A 1 92 ? 7.442 -0.709 -21.383 1.00 91.44 92 THR A O 1
ATOM 710 N N . PRO A 1 93 ? 6.358 1.185 -20.870 1.00 88.06 93 PRO A N 1
ATOM 711 C CA . PRO A 1 93 ? 6.173 1.595 -22.264 1.00 88.06 93 PRO A CA 1
ATOM 712 C C . PRO A 1 93 ? 7.482 1.755 -23.047 1.00 88.06 93 PRO A C 1
ATOM 714 O O . PRO A 1 93 ? 7.509 1.522 -24.252 1.00 88.06 93 PRO A O 1
ATOM 717 N N . THR A 1 94 ? 8.567 2.140 -22.372 1.00 83.44 94 THR A N 1
ATOM 718 C CA . THR A 1 94 ? 9.900 2.314 -22.974 1.00 83.44 94 THR A CA 1
ATOM 719 C C . THR A 1 94 ? 10.626 0.988 -23.213 1.00 83.44 94 THR A C 1
ATOM 721 O O . THR A 1 94 ? 11.570 0.938 -23.998 1.00 83.44 94 THR A O 1
ATOM 724 N N . ASN A 1 95 ? 10.152 -0.098 -22.598 1.00 82.69 95 ASN A N 1
ATOM 725 C CA . ASN A 1 95 ? 10.671 -1.451 -22.747 1.00 82.69 95 ASN A CA 1
ATOM 726 C C . ASN A 1 95 ? 9.502 -2.434 -22.948 1.00 82.69 95 ASN A C 1
ATOM 728 O O . ASN A 1 95 ? 9.216 -3.264 -22.091 1.00 82.69 95 ASN A O 1
ATOM 732 N N . PRO A 1 96 ? 8.788 -2.371 -24.082 1.00 78.69 96 PRO A N 1
ATOM 733 C CA . PRO A 1 96 ? 7.542 -3.117 -24.263 1.00 78.69 96 PRO A CA 1
ATOM 734 C C . PRO A 1 96 ? 7.735 -4.639 -24.378 1.00 78.69 96 PRO A C 1
ATOM 736 O O . PRO A 1 96 ? 6.752 -5.374 -24.372 1.00 78.69 96 PRO A O 1
ATOM 739 N N . VAL A 1 97 ? 8.977 -5.117 -24.521 1.00 79.88 97 VAL A N 1
ATOM 740 C CA . VAL A 1 97 ? 9.287 -6.547 -24.685 1.00 79.88 97 VAL A CA 1
ATOM 741 C C . VAL A 1 97 ? 9.587 -7.216 -23.344 1.00 79.88 97 VAL A C 1
ATOM 743 O O . VAL A 1 97 ? 9.088 -8.309 -23.097 1.00 79.88 97 VAL A O 1
ATOM 746 N N . ASN A 1 98 ? 10.378 -6.574 -22.478 1.00 83.12 98 ASN A N 1
ATOM 747 C CA . ASN A 1 98 ? 10.829 -7.160 -21.207 1.00 83.12 98 ASN A CA 1
ATOM 748 C C . ASN A 1 98 ? 10.478 -6.300 -19.981 1.00 83.12 98 ASN A C 1
ATOM 750 O O . ASN A 1 98 ? 10.820 -6.650 -18.852 1.00 83.12 98 ASN A O 1
ATOM 754 N N . GLY A 1 99 ? 9.833 -5.158 -20.195 1.00 84.88 99 GLY A N 1
ATOM 755 C CA . GLY A 1 99 ? 9.513 -4.182 -19.170 1.00 84.88 99 GLY A CA 1
ATOM 756 C C . GLY A 1 99 ? 8.340 -4.627 -18.319 1.00 84.88 99 GLY A C 1
ATOM 757 O O . GLY A 1 99 ? 7.208 -4.714 -18.787 1.00 84.88 99 GLY A O 1
ATOM 758 N N . ASN A 1 100 ? 8.625 -4.877 -17.046 1.00 91.19 100 ASN A N 1
ATOM 759 C CA . ASN A 1 100 ? 7.670 -5.446 -16.103 1.00 91.19 100 ASN A CA 1
ATOM 760 C C . ASN A 1 100 ? 7.135 -4.409 -15.097 1.00 91.19 100 ASN A C 1
ATOM 762 O O . ASN A 1 100 ? 6.734 -4.777 -13.997 1.00 91.19 100 ASN A O 1
ATOM 766 N N . GLY A 1 101 ? 7.213 -3.111 -15.419 1.00 91.31 101 GLY A N 1
ATOM 767 C CA . GLY A 1 101 ? 6.827 -2.011 -14.524 1.00 91.31 101 GLY A CA 1
ATOM 768 C C . GLY A 1 101 ? 7.780 -1.777 -13.344 1.00 91.31 101 GLY A C 1
ATOM 769 O O . GLY A 1 101 ? 7.529 -0.918 -12.502 1.00 91.31 101 GLY A O 1
ATOM 770 N N . ARG A 1 102 ? 8.890 -2.516 -13.266 1.00 90.31 102 ARG A N 1
ATOM 771 C CA . ARG A 1 102 ? 9.909 -2.329 -12.226 1.00 90.31 102 ARG A CA 1
ATOM 772 C C . ARG A 1 102 ? 10.793 -1.107 -12.530 1.00 90.31 102 ARG A C 1
ATOM 774 O O . ARG A 1 102 ? 10.891 -0.711 -13.697 1.00 90.31 102 ARG A O 1
ATOM 781 N N . PRO A 1 103 ? 11.461 -0.524 -11.518 1.00 85.50 103 PRO A N 1
ATOM 782 C CA . PRO A 1 103 ? 12.490 0.486 -11.747 1.00 85.50 103 PRO A CA 1
ATOM 783 C C . PRO A 1 103 ? 13.604 -0.071 -12.647 1.00 85.50 103 PRO A C 1
ATOM 785 O O . PRO A 1 103 ? 14.189 -1.109 -12.346 1.00 85.50 103 PRO A O 1
ATOM 788 N N . GLU A 1 104 ? 13.926 0.606 -13.751 1.00 76.69 104 GLU A N 1
ATOM 789 C CA . GLU A 1 104 ? 14.933 0.136 -14.725 1.00 76.69 104 GLU A CA 1
ATOM 790 C C . GLU A 1 104 ? 16.355 0.650 -14.430 1.00 76.69 104 GLU A C 1
ATOM 792 O O . GLU A 1 104 ? 17.146 0.883 -15.338 1.00 76.69 104 GLU A O 1
ATOM 797 N N . GLY A 1 105 ? 16.704 0.855 -13.155 1.00 59.38 105 GLY A N 1
ATOM 798 C CA . GLY A 1 105 ? 18.053 1.298 -12.772 1.00 59.38 105 GLY A CA 1
ATOM 799 C C . GLY A 1 105 ? 18.430 2.693 -13.286 1.00 59.38 105 GLY A C 1
ATOM 800 O O . GLY A 1 105 ? 19.613 3.023 -13.371 1.00 59.38 105 GLY A O 1
ATOM 801 N N . VAL A 1 106 ? 17.437 3.520 -13.628 1.00 55.81 106 VAL A N 1
ATOM 802 C CA . VAL A 1 106 ? 17.656 4.900 -14.065 1.00 55.81 106 VAL A CA 1
ATOM 803 C C . VAL A 1 106 ? 18.054 5.729 -12.852 1.00 55.81 106 VAL A C 1
ATOM 805 O O . VAL A 1 106 ? 17.210 6.304 -12.178 1.00 55.81 106 VAL A O 1
ATOM 808 N N . ASN A 1 107 ? 19.348 5.835 -12.557 1.00 59.88 107 ASN A N 1
ATOM 809 C CA . ASN A 1 107 ? 19.792 6.963 -11.747 1.00 59.88 107 ASN A CA 1
ATOM 810 C C . ASN A 1 107 ? 19.323 8.230 -12.467 1.00 59.88 107 ASN A C 1
ATOM 812 O O . ASN A 1 107 ? 19.628 8.413 -13.648 1.00 59.88 107 ASN A O 1
ATOM 816 N N . ILE A 1 108 ? 18.562 9.090 -11.786 1.00 61.25 108 ILE A N 1
ATOM 817 C CA . ILE A 1 108 ? 18.277 10.407 -12.347 1.00 61.25 108 ILE A CA 1
ATOM 818 C C . ILE A 1 108 ? 19.625 11.110 -12.332 1.00 61.25 108 ILE A C 1
ATOM 820 O O . ILE A 1 108 ? 20.143 11.399 -11.255 1.00 61.25 108 ILE A O 1
ATOM 824 N N . VAL A 1 109 ? 20.234 11.278 -13.502 1.00 61.41 109 VAL A N 1
ATOM 825 C CA . VAL A 1 109 ? 21.540 11.917 -13.646 1.00 61.41 109 VAL A CA 1
ATOM 826 C C . VAL A 1 109 ? 21.393 13.301 -14.257 1.00 61.41 109 VAL A C 1
ATOM 828 O O . VAL A 1 109 ? 20.535 13.518 -15.113 1.00 61.41 109 VAL A O 1
ATOM 831 N N . ASP A 1 110 ? 22.208 14.252 -13.809 1.00 66.31 110 ASP A N 1
ATOM 832 C CA . ASP A 1 110 ? 22.315 15.545 -14.481 1.00 66.31 110 ASP A CA 1
ATOM 833 C C . ASP A 1 110 ? 23.065 15.418 -15.821 1.00 66.31 110 ASP A C 1
ATOM 835 O O . ASP A 1 110 ? 23.582 14.361 -16.187 1.00 66.31 110 ASP A O 1
ATOM 839 N N . GLN A 1 111 ? 23.160 16.524 -16.564 1.00 63.75 111 GLN A N 1
ATOM 840 C CA . GLN A 1 111 ? 23.887 16.580 -17.842 1.00 63.75 111 GLN A CA 1
ATOM 841 C C . GLN A 1 111 ? 25.390 16.262 -17.713 1.00 63.75 111 GLN A C 1
ATOM 843 O O . GLN A 1 111 ? 26.049 16.030 -18.723 1.00 63.75 111 GLN A O 1
ATOM 848 N N . SER A 1 112 ? 25.935 16.261 -16.493 1.00 74.19 112 SER A N 1
ATOM 849 C CA . SER A 1 112 ? 27.329 15.912 -16.198 1.00 74.19 112 SER A CA 1
ATOM 850 C C . SER A 1 112 ? 27.488 14.449 -15.760 1.00 74.19 112 SER A C 1
ATOM 852 O O . SER A 1 112 ? 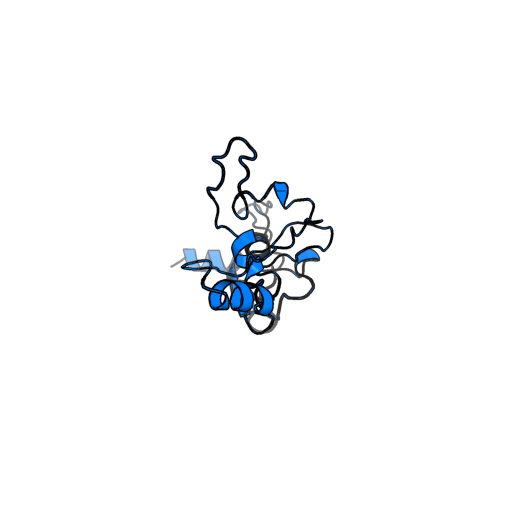28.601 14.025 -15.456 1.00 74.19 112 SER A O 1
ATOM 854 N N . GLY A 1 113 ? 26.399 13.669 -15.736 1.00 64.88 113 GLY A N 1
ATOM 855 C CA . GLY A 1 113 ? 26.393 12.269 -15.316 1.00 64.88 113 GLY A CA 1
ATOM 856 C C . GLY A 1 113 ? 26.347 12.060 -13.798 1.00 64.88 113 GLY A C 1
ATOM 857 O O . GLY A 1 113 ? 26.498 10.924 -13.345 1.00 64.88 113 GLY A O 1
ATOM 858 N N . ASN A 1 114 ? 26.135 13.108 -12.993 1.00 64.62 114 ASN A N 1
ATOM 859 C CA . ASN A 1 114 ? 26.035 12.968 -11.539 1.00 64.62 114 ASN A CA 1
ATOM 860 C C . ASN A 1 114 ? 24.650 12.457 -11.150 1.00 64.62 114 ASN A C 1
ATOM 862 O O . ASN A 1 114 ? 23.655 12.985 -11.630 1.00 64.62 114 ASN A O 1
ATOM 866 N N . CYS A 1 115 ? 24.564 11.496 -10.228 1.00 62.56 115 CYS A N 1
ATOM 867 C CA . CYS A 1 115 ? 23.285 11.056 -9.664 1.00 62.56 115 CYS A CA 1
ATOM 868 C C . CYS A 1 115 ? 22.637 12.200 -8.861 1.00 62.56 115 CYS A C 1
ATOM 870 O O . CYS A 1 115 ? 23.121 12.557 -7.789 1.00 62.56 115 CYS A O 1
ATOM 872 N N . VAL A 1 116 ? 21.540 12.757 -9.369 1.00 62.31 116 VAL A N 1
ATOM 873 C CA . VAL A 1 116 ? 20.754 13.844 -8.760 1.00 62.31 116 VAL A CA 1
ATOM 874 C C . VAL A 1 116 ? 19.402 13.392 -8.209 1.00 62.31 116 VAL A C 1
ATOM 876 O O . VAL A 1 116 ? 18.698 14.181 -7.586 1.00 62.31 116 VAL A O 1
ATOM 879 N N . GLY A 1 117 ? 19.034 12.125 -8.383 1.00 57.66 117 GLY A N 1
ATOM 880 C CA . GLY A 1 117 ? 17.810 11.575 -7.810 1.00 57.66 117 GLY A CA 1
ATOM 881 C C . GLY A 1 117 ? 17.833 10.056 -7.741 1.00 57.66 117 GLY A C 1
ATOM 882 O O . GLY A 1 117 ? 18.538 9.392 -8.503 1.00 57.66 117 GLY A O 1
ATOM 883 N N . ARG A 1 118 ? 17.061 9.513 -6.797 1.00 58.03 118 ARG A N 1
ATOM 884 C CA . ARG A 1 118 ? 16.807 8.078 -6.663 1.00 58.03 118 ARG A CA 1
ATOM 885 C C . ARG A 1 118 ? 15.412 7.784 -7.198 1.00 58.03 118 ARG A C 1
ATOM 887 O O . ARG A 1 118 ? 14.479 8.513 -6.876 1.00 58.03 118 ARG A O 1
ATOM 894 N N . VAL A 1 119 ? 15.300 6.716 -7.978 1.00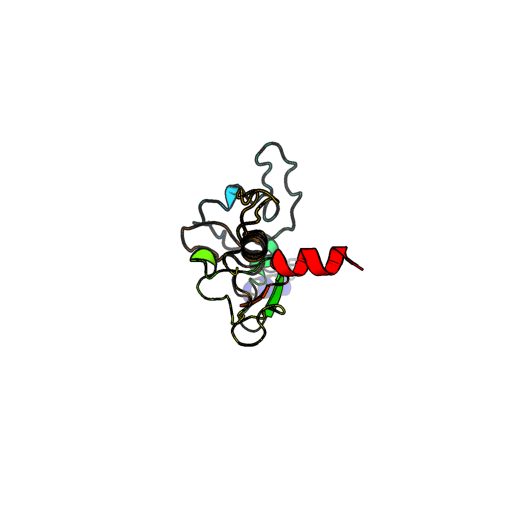 69.69 119 VAL A N 1
ATOM 895 C CA . VAL A 1 119 ? 14.024 6.063 -8.295 1.00 69.69 119 VAL A CA 1
ATOM 896 C C . VAL A 1 119 ? 13.497 5.460 -6.997 1.00 69.69 119 VAL A C 1
ATOM 898 O O . VAL A 1 119 ? 14.270 4.851 -6.254 1.00 69.69 119 VAL A O 1
ATOM 901 N N . GLY A 1 120 ? 12.228 5.679 -6.685 1.00 82.19 120 GLY A N 1
ATOM 902 C CA . GLY A 1 120 ? 11.634 5.217 -5.432 1.00 82.19 120 GLY A CA 1
ATOM 903 C C . GLY A 1 120 ? 10.298 5.870 -5.081 1.00 82.19 120 GLY A C 1
ATOM 904 O O . GLY A 1 120 ? 9.746 5.602 -4.013 1.00 82.19 120 GLY A O 1
ATOM 905 N N . HIS A 1 121 ? 9.772 6.730 -5.952 1.00 89.31 121 HIS A N 1
ATOM 906 C CA . HIS A 1 121 ? 8.484 7.372 -5.732 1.00 89.31 121 HIS A CA 1
ATOM 907 C C . HIS A 1 121 ? 7.342 6.347 -5.846 1.00 89.31 121 HIS A C 1
ATOM 909 O O . HIS A 1 121 ? 6.509 6.242 -4.945 1.00 89.31 121 HIS A O 1
ATOM 915 N N . GLY A 1 122 ? 7.383 5.484 -6.861 1.00 93.31 122 GLY A N 1
ATOM 916 C CA . GLY A 1 122 ? 6.406 4.429 -7.092 1.00 93.31 122 GLY A CA 1
ATOM 917 C C . GLY A 1 122 ? 6.360 3.392 -5.976 1.00 93.31 122 GLY A C 1
ATOM 918 O O . GLY A 1 122 ? 5.267 3.021 -5.546 1.00 93.31 122 GLY A O 1
ATOM 919 N N . ILE A 1 123 ? 7.510 2.968 -5.435 1.00 93.44 123 ILE A N 1
ATOM 920 C CA . ILE A 1 123 ? 7.528 2.050 -4.282 1.00 93.44 123 ILE A CA 1
ATOM 921 C C . ILE A 1 123 ? 6.985 2.715 -3.009 1.00 93.44 123 ILE A C 1
ATOM 923 O O . ILE A 1 123 ? 6.266 2.069 -2.250 1.00 93.44 123 ILE A O 1
ATOM 927 N N . ALA A 1 124 ? 7.230 4.013 -2.798 1.00 94.88 124 ALA A N 1
ATOM 928 C CA . ALA A 1 124 ? 6.643 4.746 -1.676 1.00 94.88 124 ALA A CA 1
ATOM 929 C C . ALA A 1 124 ? 5.111 4.847 -1.803 1.00 94.88 124 ALA A C 1
ATOM 931 O O . ALA A 1 124 ? 4.389 4.579 -0.839 1.00 94.88 124 ALA A O 1
ATOM 932 N N . CYS A 1 125 ? 4.601 5.150 -3.003 1.00 96.88 125 CYS A N 1
ATOM 933 C CA . CYS A 1 125 ? 3.167 5.124 -3.294 1.00 96.88 125 CYS A CA 1
ATOM 934 C C . CYS A 1 125 ? 2.566 3.724 -3.093 1.00 96.88 125 CYS A C 1
ATOM 936 O O . CYS A 1 125 ? 1.507 3.590 -2.478 1.00 96.88 125 CYS A O 1
ATOM 938 N N . ALA A 1 126 ? 3.251 2.677 -3.558 1.00 97.75 126 ALA A N 1
ATOM 939 C CA . ALA A 1 126 ? 2.843 1.287 -3.375 1.00 97.75 126 ALA A CA 1
ATOM 940 C C . ALA A 1 126 ? 2.816 0.870 -1.893 1.00 97.75 126 ALA A C 1
ATOM 942 O O . ALA A 1 126 ? 1.917 0.136 -1.482 1.00 97.75 126 ALA A O 1
ATOM 943 N N . GLY A 1 127 ? 3.745 1.375 -1.077 1.00 97.81 127 GLY A N 1
ATOM 944 C CA . GLY A 1 127 ? 3.755 1.169 0.371 1.00 97.81 127 GLY A CA 1
ATOM 945 C C . GLY A 1 127 ? 2.534 1.784 1.058 1.00 97.81 127 GLY A C 1
ATOM 946 O O . GLY A 1 127 ? 1.835 1.090 1.793 1.00 97.81 127 GLY A O 1
ATOM 947 N N . ILE A 1 128 ? 2.211 3.049 0.757 1.00 98.19 128 ILE A N 1
ATOM 948 C CA . ILE A 1 128 ? 0.994 3.709 1.275 1.00 98.19 128 ILE A CA 1
ATOM 949 C C . ILE A 1 128 ? -0.260 2.937 0.849 1.00 98.19 128 ILE A C 1
ATOM 951 O O . ILE A 1 128 ? -1.177 2.741 1.644 1.00 98.19 128 ILE A O 1
ATOM 955 N N . LEU A 1 129 ? -0.297 2.472 -0.400 1.00 98.19 129 LEU A N 1
ATOM 956 C CA . LEU A 1 129 ? -1.401 1.679 -0.925 1.00 98.19 129 LEU A CA 1
ATOM 957 C C . LEU A 1 129 ? -1.565 0.351 -0.177 1.00 98.19 129 LEU A C 1
ATOM 959 O O . LEU A 1 129 ? -2.683 0.013 0.204 1.00 98.19 129 LEU A O 1
ATOM 963 N N . GLY A 1 130 ? -0.491 -0.421 -0.009 1.00 97.31 130 GLY A N 1
ATOM 964 C CA . GLY A 1 130 ? -0.626 -1.851 0.254 1.00 97.31 130 GLY A CA 1
ATOM 965 C C . GLY A 1 130 ? 0.518 -2.512 1.005 1.00 97.31 130 GLY A C 1
ATOM 966 O O . GLY A 1 130 ? 0.633 -3.729 0.886 1.00 97.31 130 GLY A O 1
ATOM 967 N N . ALA A 1 131 ? 1.338 -1.789 1.774 1.00 98.06 131 ALA A N 1
ATOM 968 C CA . ALA A 1 131 ? 2.240 -2.428 2.736 1.00 98.06 131 ALA A CA 1
ATOM 969 C C . ALA A 1 131 ? 1.480 -3.392 3.659 1.00 98.06 131 ALA A C 1
ATOM 971 O O . ALA A 1 131 ? 0.302 -3.189 3.968 1.00 98.06 131 ALA A O 1
ATOM 972 N N . SER A 1 132 ? 2.125 -4.501 4.004 1.00 97.31 132 SER A N 1
ATOM 973 C CA . SER A 1 132 ? 1.501 -5.591 4.747 1.00 97.31 132 SER A CA 1
ATOM 974 C C . SER A 1 132 ? 1.189 -5.145 6.170 1.00 97.31 132 SER A C 1
ATOM 976 O O . SER A 1 132 ? 1.775 -4.209 6.694 1.00 97.31 132 SER A O 1
ATOM 978 N N . HIS A 1 133 ? 0.226 -5.804 6.802 1.00 96.19 133 HIS A N 1
ATOM 979 C CA . HIS A 1 133 ? -0.027 -5.598 8.223 1.00 96.19 133 HIS A CA 1
ATOM 980 C C . HIS A 1 133 ? 0.598 -6.728 9.028 1.00 96.19 133 HIS A C 1
ATOM 982 O O . HIS A 1 133 ? 0.538 -7.892 8.627 1.00 96.19 133 HIS A O 1
ATOM 988 N N . ASN A 1 134 ? 1.063 -6.389 10.223 1.00 94.25 134 ASN A N 1
ATOM 989 C CA . ASN A 1 134 ? 1.469 -7.315 11.267 1.00 94.25 134 ASN A CA 1
ATOM 990 C C . ASN A 1 134 ? 2.637 -8.251 10.895 1.00 94.25 134 ASN A C 1
ATOM 992 O O . ASN A 1 134 ? 2.716 -9.376 11.404 1.00 94.25 134 ASN A O 1
ATOM 996 N N . ASN A 1 135 ? 3.562 -7.808 10.041 1.00 94.88 135 ASN A N 1
ATOM 997 C CA . ASN A 1 135 ? 4.714 -8.605 9.593 1.00 94.88 135 ASN A CA 1
ATOM 998 C C . ASN A 1 135 ? 6.028 -8.247 10.322 1.00 94.88 135 ASN A C 1
ATOM 1000 O O . ASN A 1 135 ? 7.082 -8.781 9.981 1.00 94.88 135 ASN A O 1
ATOM 1004 N N . SER A 1 136 ? 5.961 -7.420 11.372 1.00 95.75 136 SER A N 1
ATOM 1005 C CA . SER A 1 136 ? 7.096 -6.958 12.192 1.00 95.75 136 SER A CA 1
ATOM 1006 C C . SER A 1 136 ? 8.124 -6.086 11.462 1.00 95.75 136 SER A C 1
ATOM 1008 O O . SER A 1 136 ? 9.221 -5.876 11.986 1.00 95.75 136 SER A O 1
ATOM 1010 N N . ILE A 1 137 ? 7.797 -5.570 10.277 1.00 95.31 137 ILE A N 1
ATOM 1011 C CA . ILE A 1 137 ? 8.672 -4.697 9.490 1.00 95.31 137 ILE A CA 1
ATOM 1012 C C . ILE A 1 137 ? 7.894 -3.480 8.990 1.00 95.31 137 ILE A C 1
ATOM 1014 O O . ILE A 1 137 ? 6.673 -3.452 9.020 1.00 95.31 137 ILE A O 1
ATOM 1018 N N . GLY A 1 138 ? 8.624 -2.443 8.584 1.00 96.19 138 GLY A N 1
ATOM 1019 C CA . GLY A 1 138 ? 8.069 -1.342 7.800 1.00 96.19 138 GLY A CA 1
ATOM 1020 C C . GLY A 1 138 ? 6.806 -0.673 8.357 1.00 96.19 138 GLY A C 1
ATOM 1021 O O . GLY A 1 138 ? 6.740 -0.298 9.536 1.00 96.19 138 GLY A O 1
ATOM 1022 N N . ILE A 1 139 ? 5.872 -0.428 7.439 1.00 97.50 139 ILE A N 1
ATOM 1023 C CA . ILE A 1 139 ? 4.675 0.407 7.591 1.00 97.50 139 ILE A CA 1
ATOM 1024 C C . ILE A 1 139 ? 3.406 -0.417 7.317 1.00 97.50 139 ILE A C 1
ATOM 1026 O O . ILE A 1 139 ? 3.468 -1.573 6.935 1.00 97.50 139 ILE A O 1
ATOM 1030 N N . ARG A 1 140 ? 2.232 0.205 7.439 1.00 97.44 140 ARG A N 1
ATOM 1031 C CA . ARG A 1 140 ? 0.939 -0.348 7.017 1.00 97.44 140 ARG A CA 1
ATOM 1032 C C . ARG A 1 140 ? 0.397 0.322 5.762 1.00 97.44 140 ARG A C 1
ATOM 1034 O O . ARG A 1 140 ? 0.489 1.541 5.624 1.00 97.44 140 ARG A O 1
ATOM 1041 N N . GLY A 1 141 ? -0.208 -0.456 4.872 1.00 97.81 141 GLY A N 1
ATOM 1042 C CA . GLY A 1 141 ? -0.916 0.052 3.701 1.00 97.81 141 GLY A CA 1
ATOM 1043 C C . GLY A 1 141 ? -2.399 0.295 3.967 1.00 97.81 141 GLY A C 1
ATOM 1044 O O . GLY A 1 141 ? -2.990 -0.266 4.881 1.00 97.81 141 GLY A O 1
ATOM 1045 N N . VAL A 1 142 ? -3.048 1.096 3.125 1.00 98.25 142 VAL A N 1
ATOM 1046 C CA . VAL A 1 142 ? -4.509 1.281 3.182 1.00 98.25 142 VAL A CA 1
ATOM 1047 C C . VAL A 1 142 ? -5.254 -0.028 2.872 1.00 98.25 142 VAL A C 1
ATOM 1049 O O . VAL A 1 142 ? -6.252 -0.336 3.521 1.00 98.25 142 VAL A O 1
ATOM 1052 N N . ALA A 1 143 ? -4.768 -0.811 1.905 1.00 97.88 143 ALA A N 1
ATOM 1053 C CA . ALA A 1 143 ? -5.353 -2.069 1.444 1.00 97.88 143 ALA A CA 1
ATOM 1054 C C . ALA A 1 143 ? -4.286 -3.186 1.402 1.00 97.88 143 ALA A C 1
ATOM 1056 O O . ALA A 1 143 ? -3.825 -3.566 0.319 1.00 97.88 143 ALA A O 1
ATOM 1057 N N . PRO A 1 144 ? -3.878 -3.736 2.561 1.00 97.19 144 PRO A N 1
ATOM 1058 C CA . PRO A 1 144 ? -2.768 -4.691 2.679 1.00 97.19 144 PRO A CA 1
ATOM 1059 C C . PRO A 1 144 ? -3.035 -6.058 2.030 1.00 97.19 144 PRO A C 1
ATOM 1061 O O . PRO A 1 144 ? -2.148 -6.900 2.0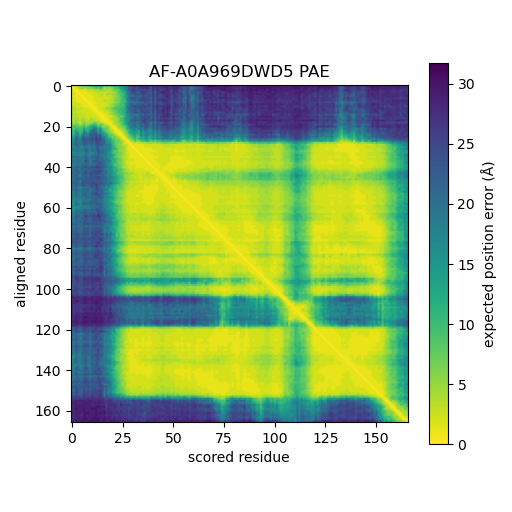20 1.00 97.19 144 PRO A O 1
ATOM 1064 N N . ASN A 1 145 ? -4.232 -6.311 1.497 1.00 97.44 145 ASN A N 1
ATOM 1065 C CA . ASN A 1 145 ? -4.540 -7.550 0.776 1.00 97.44 145 ASN A CA 1
ATOM 1066 C C . ASN A 1 145 ? -4.723 -7.341 -0.736 1.00 97.44 145 ASN A C 1
ATOM 1068 O O . ASN A 1 145 ? -4.914 -8.315 -1.461 1.00 97.44 145 ASN A O 1
ATOM 1072 N N . ALA A 1 146 ? -4.668 -6.096 -1.225 1.00 98.12 146 ALA A N 1
ATOM 1073 C CA . ALA A 1 146 ? -4.771 -5.806 -2.651 1.00 98.12 146 ALA A CA 1
ATOM 1074 C C . ALA A 1 146 ? -3.507 -6.242 -3.413 1.00 98.12 146 ALA A C 1
ATOM 1076 O O . ALA A 1 146 ? -2.405 -6.306 -2.857 1.00 98.12 146 ALA A O 1
ATOM 1077 N N . GLN A 1 147 ? -3.684 -6.516 -4.705 1.00 98.31 147 GLN A N 1
ATOM 1078 C CA . GLN A 1 147 ? -2.605 -6.777 -5.653 1.00 9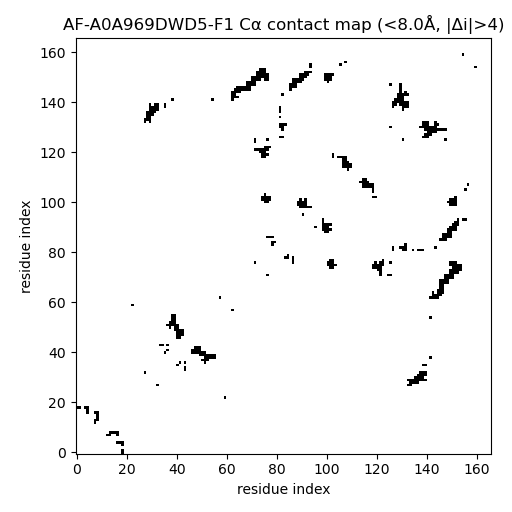8.31 147 GLN A CA 1
ATOM 1079 C C . GLN A 1 147 ? -2.174 -5.476 -6.337 1.00 98.31 147 GLN A C 1
ATOM 1081 O O . GLN A 1 147 ? -3.007 -4.645 -6.709 1.00 98.31 147 GLN A O 1
ATOM 1086 N N . ILE A 1 148 ? -0.871 -5.322 -6.552 1.00 98.50 148 ILE A N 1
ATOM 1087 C CA . ILE A 1 148 ? -0.268 -4.111 -7.111 1.00 98.50 148 ILE A CA 1
ATOM 1088 C C . ILE A 1 148 ? 0.208 -4.412 -8.527 1.00 98.50 148 ILE A C 1
ATOM 1090 O O . ILE A 1 148 ? 0.974 -5.348 -8.741 1.00 98.50 148 ILE A O 1
ATOM 1094 N N . VAL A 1 149 ? -0.238 -3.621 -9.501 1.00 97.94 149 VAL A N 1
ATOM 1095 C CA . VAL A 1 149 ? 0.203 -3.722 -10.899 1.00 97.94 149 VAL A CA 1
ATOM 1096 C C . VAL A 1 149 ? 1.081 -2.515 -11.215 1.00 97.94 149 VAL A C 1
ATOM 1098 O O . VAL A 1 149 ? 0.565 -1.404 -11.337 1.00 97.94 149 VAL A O 1
ATOM 1101 N N . PRO A 1 150 ? 2.400 -2.679 -11.345 1.00 96.12 150 PRO A N 1
ATOM 1102 C CA . PRO A 1 150 ? 3.252 -1.540 -11.619 1.00 96.12 150 PRO A CA 1
ATOM 1103 C C . PRO A 1 150 ? 3.200 -1.125 -13.089 1.00 96.12 150 PRO A C 1
ATOM 1105 O O . PRO A 1 150 ? 3.207 -1.958 -13.995 1.00 96.12 150 PRO A O 1
ATOM 1108 N N . VAL A 1 151 ? 3.189 0.178 -13.342 1.00 94.62 151 VAL A N 1
ATOM 1109 C CA . VAL A 1 151 ? 3.347 0.744 -14.680 1.00 94.62 151 VAL A CA 1
ATOM 1110 C C . VAL A 1 151 ? 4.433 1.805 -14.607 1.00 94.62 151 VAL A C 1
ATOM 1112 O O . VAL A 1 151 ? 4.201 2.903 -14.109 1.00 94.62 151 VAL A O 1
ATOM 1115 N N . ASN A 1 152 ? 5.629 1.465 -15.081 1.00 91.50 152 ASN A N 1
ATOM 1116 C CA . ASN A 1 152 ? 6.753 2.392 -15.058 1.00 91.50 152 ASN A CA 1
ATOM 1117 C C . ASN A 1 152 ? 6.654 3.328 -16.264 1.00 91.50 152 ASN A C 1
ATOM 1119 O O . ASN A 1 152 ? 6.878 2.898 -17.392 1.00 91.50 152 ASN A O 1
ATOM 1123 N N . ILE A 1 153 ? 6.300 4.587 -16.026 1.00 87.88 153 ILE A N 1
ATOM 1124 C CA . ILE A 1 153 ? 6.142 5.623 -17.056 1.00 87.88 153 ILE A CA 1
ATOM 1125 C C . ILE A 1 153 ? 7.333 6.585 -17.120 1.00 87.88 153 ILE A C 1
ATOM 1127 O O . ILE A 1 153 ? 7.314 7.525 -17.919 1.00 87.88 153 ILE A O 1
ATOM 1131 N N . LEU A 1 154 ? 8.360 6.385 -16.288 1.00 79.06 154 LEU A N 1
ATOM 1132 C CA . LEU A 1 154 ? 9.522 7.259 -16.279 1.00 79.06 154 LEU A CA 1
ATOM 1133 C C . LEU A 1 154 ? 10.359 7.025 -17.541 1.00 79.06 154 LEU A C 1
ATOM 1135 O O . LEU A 1 154 ? 10.892 5.944 -17.787 1.00 79.06 154 LEU A O 1
ATOM 1139 N N . LEU A 1 155 ? 10.478 8.076 -18.351 1.00 66.62 155 LEU A N 1
ATOM 1140 C CA . LEU A 1 155 ? 11.283 8.051 -19.565 1.00 66.62 155 LEU A CA 1
ATOM 1141 C C . LEU A 1 155 ? 12.770 8.013 -19.218 1.00 66.62 155 LEU A C 1
ATOM 1143 O O . LEU A 1 155 ? 13.247 8.816 -18.412 1.00 66.62 155 LEU A O 1
ATOM 1147 N N . GLN A 1 156 ? 13.514 7.138 -19.894 1.00 62.53 156 GLN A N 1
ATOM 1148 C CA . GLN A 1 156 ? 14.970 7.140 -19.815 1.00 62.53 156 GLN A CA 1
ATOM 1149 C C . GLN A 1 156 ? 15.526 8.475 -20.366 1.00 62.53 156 GLN A C 1
ATOM 1151 O O . GLN A 1 156 ? 14.945 9.036 -21.305 1.00 62.53 156 GLN A O 1
ATOM 1156 N N . PRO A 1 157 ? 16.649 8.996 -19.830 1.00 55.78 157 PRO A N 1
ATOM 1157 C CA . PRO A 1 157 ? 17.206 10.297 -20.222 1.00 55.78 157 PRO A CA 1
ATOM 1158 C C . PRO A 1 157 ? 17.406 10.464 -21.736 1.00 55.78 157 PRO A C 1
ATOM 1160 O O . PRO A 1 157 ? 17.149 11.534 -22.286 1.00 55.78 157 PRO A O 1
ATOM 1163 N N . GLU A 1 158 ? 17.776 9.392 -22.437 1.00 52.50 158 GLU A N 1
ATOM 1164 C CA . GLU A 1 158 ? 17.982 9.386 -23.891 1.00 52.50 158 GLU A CA 1
ATOM 1165 C C . GLU A 1 158 ? 16.708 9.743 -24.680 1.00 52.50 158 GLU A C 1
ATOM 1167 O O . GLU A 1 158 ? 16.773 10.360 -25.744 1.00 52.50 158 GLU A O 1
ATOM 1172 N N . GLN A 1 159 ? 15.533 9.426 -24.131 1.00 51.78 159 GLN A N 1
ATOM 1173 C CA . GLN A 1 159 ? 14.236 9.735 -24.733 1.00 51.78 159 GLN A CA 1
ATOM 1174 C C . GLN A 1 159 ? 13.702 11.114 -24.327 1.00 51.78 159 GLN A C 1
ATOM 1176 O O . GLN A 1 159 ? 12.943 11.719 -25.083 1.00 51.78 159 GLN A O 1
ATOM 1181 N N . GLN A 1 160 ? 14.141 11.666 -23.190 1.00 52.44 160 GLN A N 1
ATOM 1182 C CA . GLN A 1 160 ? 13.802 13.041 -22.801 1.00 52.44 160 GLN A CA 1
ATOM 1183 C C . GLN A 1 160 ? 14.466 14.079 -23.721 1.00 52.44 160 GLN A C 1
ATOM 1185 O O . GLN A 1 160 ? 13.844 15.085 -24.062 1.00 52.44 160 GLN A O 1
ATOM 1190 N N . VAL A 1 161 ? 15.690 13.812 -24.195 1.00 49.94 161 VAL A N 1
ATOM 1191 C CA . VAL A 1 161 ? 16.406 14.698 -25.136 1.00 49.94 161 VAL A CA 1
ATOM 1192 C C . VAL A 1 161 ? 15.699 14.784 -26.495 1.00 49.94 161 VAL A C 1
ATOM 1194 O O . VAL A 1 161 ? 15.721 15.833 -27.139 1.00 49.94 161 VAL A O 1
ATOM 1197 N N . LEU A 1 162 ? 15.034 13.709 -26.931 1.00 48.34 162 LEU A N 1
ATOM 1198 C CA . LEU A 1 162 ? 14.289 13.685 -28.194 1.00 48.34 162 LEU A CA 1
ATOM 1199 C C . LEU A 1 162 ? 12.981 14.487 -28.123 1.00 48.34 162 LEU A C 1
ATOM 1201 O O . LEU A 1 162 ? 12.585 15.079 -29.123 1.00 48.34 162 LEU A O 1
ATOM 1205 N N . LEU A 1 163 ? 12.347 14.570 -26.949 1.00 49.50 163 LEU A N 1
ATOM 1206 C CA . LEU A 1 163 ? 11.108 15.333 -26.749 1.00 49.50 163 LEU A CA 1
ATOM 1207 C C . LEU A 1 163 ? 11.334 16.845 -26.602 1.00 49.50 163 LEU A C 1
ATOM 1209 O O . LEU A 1 163 ? 10.418 17.621 -26.849 1.00 49.50 163 LEU A O 1
ATOM 1213 N N . GLN A 1 164 ? 12.545 17.281 -26.246 1.00 46.75 164 GLN A N 1
ATOM 1214 C CA . GLN A 1 164 ? 12.904 18.705 -26.151 1.00 46.75 164 GLN A CA 1
ATOM 1215 C C . GLN A 1 164 ? 13.384 19.314 -27.480 1.00 46.75 164 GLN A C 1
ATOM 1217 O O . GLN A 1 164 ? 13.769 20.481 -27.523 1.00 46.75 164 GLN A O 1
ATOM 1222 N N . ARG A 1 165 ? 13.395 18.530 -28.566 1.00 46.31 165 ARG A N 1
ATOM 1223 C CA . ARG A 1 165 ? 13.788 18.968 -29.918 1.00 46.31 165 ARG A CA 1
ATOM 1224 C C . ARG A 1 165 ? 12.605 19.136 -30.884 1.00 46.31 165 ARG A C 1
ATOM 1226 O O . ARG A 1 165 ? 12.838 19.246 -32.087 1.00 46.31 165 ARG A O 1
ATOM 1233 N N . GLY A 1 166 ? 11.376 19.128 -30.365 1.00 41.16 166 GLY A N 1
ATOM 1234 C CA . GLY A 1 166 ? 10.146 19.436 -31.104 1.00 41.16 166 GLY A CA 1
ATOM 1235 C C . GLY A 1 166 ? 9.803 20.916 -31.078 1.00 41.16 166 GLY A C 1
ATOM 1236 O O . GLY A 1 166 ? 10.011 21.539 -30.014 1.00 41.16 166 GLY A O 1
#

Sequence (1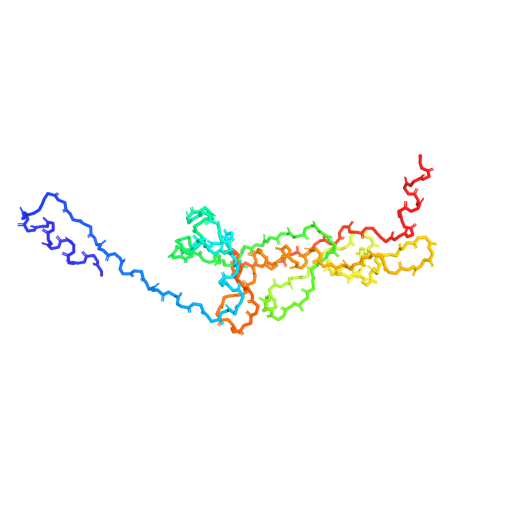66 aa):
MFAISNKIYESGLVEWCHPDMALPVETSNDPLYPQQYYLNNTGQNGGTNNIDINAPEAWAITQGCDQIRVAVLDDGVEDHEDLAGRVLGGFTPTNPVNGNGRPEGVNIVDQSGNCVGRVGHGIACAGILGASHNNSIGIRGVAPNAQIVPVNILLQPEQQVLLQRG